Protein AF-A0A2G2DDE5-F1 (afdb_monomer)

Solvent-accessible surface area (backbone atoms only — not comparable to full-atom values): 7985 Å² total; per-residue (Å²): 135,89,81,77,87,79,90,75,67,89,76,74,74,72,69,81,71,83,64,66,44,64,33,20,43,24,78,28,57,44,50,60,77,42,34,63,31,18,9,78,41,84,62,43,69,50,63,30,73,65,77,42,59,60,15,36,37,38,33,34,75,48,14,55,59,45,69,85,24,40,42,31,46,79,56,67,44,45,26,17,30,41,34,37,47,49,24,81,45,32,34,31,44,32,22,82,50,76,44,60,37,39,31,37,42,32,41,35,39,22,73,55,45,72,48,80,46,73,40,76,52,76,75,43,76,62,57,83,60,90,85,58,38,42,34,41,62,87,47,70,52,71,84,79,131

Radius of gyration: 19.53 Å; Cα contacts 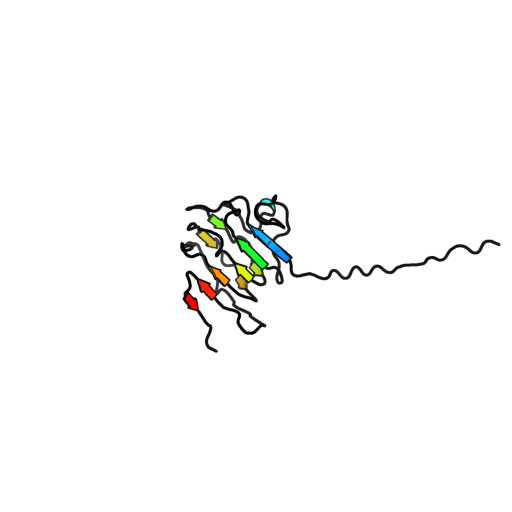(8 Å, |Δi|>4): 355; chains: 1; bounding box: 65×54×42 Å

Secondary structure (DSSP, 8-state):
---------------------EEEE-SSSEETT-GGGEESSTT--S-PPPP-TT-EEE--TTS---TT-EEE--S-EEES-EE-TT--S-EEEEESS---EEESS-EEE-TT-EEEEE----EEE---STT--EEETTEEE----

pLDDT: mean 85.28, std 18.14, range [37.75, 98.81]

Foldseek 3Di:
DDDDDDPDDPPPPPVPPPDAAEWEAADFADELQDQQRIDSDQLDGGRDHRADQRYEYEYAPRNNYAPATEYEDAAAAHYAEYADQRHAHEYEYEDQDEHHAEYQAAYHEHLHDYHYYHDYDPHHHNHPDPPGFYYYNNDTPDDDD

Mean predicted aligned error: 8.66 Å

Sequence (145 aa):
MKNVILLSLLFLCASNYASSATRYWVGGTGNWSDITHWSVASGGGGGASVPATDDDVLFDASSGLTAPSVVTLNIAIIINSIDFSGVATGFVFDSPVVLGIEFRGSIVGNVSGVTFTGTWPIIDMNTTLTGESITSGGTIWVQGF

Structure (mmCIF, N/CA/C/O backbone):
data_AF-A0A2G2DDE5-F1
#
_entry.id   AF-A0A2G2DDE5-F1
#
loop_
_atom_site.group_PDB
_atom_site.id
_atom_site.type_symbol
_atom_site.label_atom_id
_atom_site.label_alt_id
_atom_site.label_comp_id
_atom_site.label_asym_id
_atom_site.label_entity_id
_atom_site.label_seq_id
_atom_site.pdbx_PDB_ins_code
_atom_site.Cartn_x
_atom_site.Cartn_y
_atom_site.Cartn_z
_atom_site.occupancy
_atom_site.B_iso_or_equiv
_atom_site.auth_seq_id
_atom_site.auth_comp_id
_atom_site.auth_asym_id
_atom_site.auth_atom_id
_atom_site.pdbx_PDB_model_num
ATOM 1 N N . MET A 1 1 ? 46.525 -39.598 -26.545 1.00 40.47 1 MET A N 1
ATOM 2 C CA . MET A 1 1 ? 45.831 -38.407 -27.082 1.00 40.47 1 MET A CA 1
ATOM 3 C C . MET A 1 1 ? 44.385 -38.501 -26.589 1.00 40.47 1 MET A C 1
ATOM 5 O O . MET A 1 1 ? 43.619 -39.246 -27.169 1.00 40.47 1 MET A O 1
ATOM 9 N N . LYS A 1 2 ? 44.075 -38.167 -25.325 1.00 46.81 2 LYS A N 1
ATOM 10 C CA . LYS A 1 2 ? 43.681 -36.829 -24.829 1.00 46.81 2 LYS A CA 1
ATOM 11 C C . LYS A 1 2 ? 42.888 -36.034 -25.870 1.00 46.81 2 LYS A C 1
ATOM 13 O O . LYS A 1 2 ? 43.530 -35.371 -26.660 1.00 46.81 2 LYS A O 1
ATOM 18 N N . ASN A 1 3 ? 41.560 -36.126 -25.809 1.00 37.75 3 ASN A N 1
ATOM 19 C CA . ASN A 1 3 ? 40.567 -35.133 -26.250 1.00 37.75 3 ASN A CA 1
ATOM 20 C C . ASN A 1 3 ? 39.386 -35.292 -25.268 1.00 37.75 3 ASN A C 1
ATOM 22 O O . ASN A 1 3 ? 38.511 -36.120 -25.478 1.00 37.75 3 ASN A O 1
ATOM 26 N N . VAL A 1 4 ? 39.573 -34.914 -24.000 1.00 46.22 4 VAL A N 1
ATOM 27 C CA . VAL A 1 4 ? 39.164 -33.613 -23.438 1.00 46.22 4 VAL A CA 1
ATOM 28 C C . VAL A 1 4 ? 37.669 -33.374 -23.653 1.00 46.22 4 VAL A C 1
ATOM 30 O O . VAL A 1 4 ? 37.213 -33.063 -24.746 1.00 46.22 4 VAL A O 1
ATOM 33 N N . ILE A 1 5 ? 36.948 -33.563 -22.550 1.00 51.50 5 ILE A N 1
ATOM 34 C CA . ILE A 1 5 ? 35.565 -33.178 -22.286 1.00 51.50 5 ILE A CA 1
ATOM 35 C C . ILE A 1 5 ? 35.286 -31.795 -22.876 1.00 51.50 5 ILE A C 1
ATOM 37 O O . ILE A 1 5 ? 35.950 -30.827 -22.509 1.00 51.50 5 ILE A O 1
ATOM 41 N N . LEU A 1 6 ? 34.254 -31.694 -23.710 1.00 42.41 6 LEU A N 1
ATOM 42 C CA . LEU A 1 6 ? 33.577 -30.428 -23.945 1.00 42.41 6 LEU A CA 1
ATOM 43 C C . LEU A 1 6 ? 32.089 -30.593 -23.629 1.00 42.41 6 LEU A C 1
ATOM 45 O O . LEU A 1 6 ? 31.224 -30.603 -24.496 1.00 42.41 6 LEU A O 1
ATOM 49 N N . LEU A 1 7 ? 31.812 -30.736 -22.333 1.00 48.59 7 LEU A N 1
ATOM 50 C CA . LEU A 1 7 ? 30.526 -30.400 -21.733 1.00 48.59 7 LEU A CA 1
ATOM 51 C C . LEU A 1 7 ? 30.450 -28.859 -21.675 1.00 48.59 7 LEU A C 1
ATOM 53 O O . LEU A 1 7 ? 30.592 -28.264 -20.611 1.00 48.59 7 LEU A O 1
ATOM 57 N N . SER A 1 8 ? 30.375 -28.191 -22.831 1.00 50.28 8 SER A N 1
ATOM 58 C CA . SER A 1 8 ? 30.357 -26.726 -22.900 1.00 50.28 8 SER A CA 1
ATOM 59 C C . SER A 1 8 ? 28.933 -26.190 -22.871 1.00 50.28 8 SER A C 1
ATOM 61 O O . SER A 1 8 ? 28.197 -26.315 -23.846 1.00 50.28 8 SER A O 1
ATOM 63 N N . LEU A 1 9 ? 28.633 -25.535 -21.750 1.00 48.78 9 LEU A N 1
ATOM 64 C CA . LEU A 1 9 ? 27.584 -24.545 -21.527 1.00 48.78 9 LEU A CA 1
ATOM 65 C C . LEU A 1 9 ? 26.151 -25.011 -21.810 1.00 48.78 9 LEU A C 1
ATOM 67 O O . LEU A 1 9 ? 25.550 -24.707 -22.837 1.00 48.78 9 LEU A O 1
ATOM 71 N N . LEU A 1 10 ? 25.537 -25.573 -20.767 1.00 49.00 10 LEU A N 1
ATOM 72 C CA . LEU A 1 10 ? 24.178 -25.179 -20.417 1.00 49.00 10 LEU A CA 1
ATOM 73 C C . LEU A 1 10 ? 24.216 -23.649 -20.228 1.00 49.00 10 LEU A C 1
ATOM 75 O O . LEU A 1 10 ? 24.620 -23.159 -19.174 1.00 49.00 10 LEU A O 1
ATOM 79 N N . PHE A 1 11 ? 23.932 -22.887 -21.287 1.00 52.31 11 PHE A N 1
ATOM 80 C CA . PHE A 1 11 ? 23.765 -21.442 -21.195 1.00 52.31 11 PHE A CA 1
ATOM 81 C C . PHE A 1 11 ? 22.478 -21.230 -20.405 1.00 52.31 11 PHE A C 1
ATOM 83 O O . PHE A 1 11 ? 21.385 -21.160 -20.966 1.00 52.31 11 PHE A O 1
ATOM 90 N N . LEU A 1 12 ? 22.607 -21.211 -19.077 1.00 50.69 12 LEU A N 1
ATOM 91 C CA . LEU A 1 12 ? 21.591 -20.678 -18.194 1.00 50.69 12 LEU A CA 1
ATOM 92 C C . LEU A 1 12 ? 21.521 -19.183 -18.525 1.00 50.69 12 LEU A C 1
ATOM 94 O O . LEU A 1 12 ? 22.092 -18.337 -17.843 1.00 50.69 12 LEU A O 1
ATOM 98 N N . CYS A 1 13 ? 20.816 -18.839 -19.601 1.00 48.88 13 CYS A N 1
ATOM 99 C CA . CYS A 1 13 ? 20.058 -17.612 -19.571 1.00 48.88 13 CYS A CA 1
ATOM 100 C C . CYS A 1 13 ? 18.998 -17.866 -18.498 1.00 48.88 13 CYS A C 1
ATOM 102 O O . CYS A 1 13 ? 17.894 -18.324 -18.774 1.00 48.88 13 CYS A O 1
ATOM 104 N N . ALA A 1 14 ? 19.366 -17.647 -17.233 1.00 50.53 14 ALA A N 1
ATOM 105 C CA . ALA A 1 14 ? 18.377 -17.258 -16.253 1.00 50.53 14 ALA A CA 1
ATOM 106 C C . ALA A 1 14 ? 17.834 -15.945 -16.806 1.00 50.53 14 ALA A C 1
ATOM 108 O O . ALA A 1 14 ? 18.390 -14.870 -16.588 1.00 50.53 14 ALA A O 1
ATOM 109 N N . SER A 1 15 ? 16.828 -16.053 -17.669 1.00 45.06 15 SER A N 1
ATOM 110 C CA . SER A 1 15 ? 15.972 -14.930 -17.956 1.00 45.06 15 SER A CA 1
ATOM 111 C C . SER A 1 15 ? 15.502 -14.522 -16.569 1.00 45.06 15 SER A C 1
ATOM 113 O O . SER A 1 15 ? 14.932 -15.339 -15.842 1.00 45.06 15 SER A O 1
ATOM 115 N N . ASN A 1 16 ? 15.859 -13.310 -16.148 1.00 46.19 16 ASN A N 1
ATOM 116 C CA . ASN A 1 16 ? 15.208 -12.691 -15.011 1.00 46.19 16 ASN A CA 1
ATOM 117 C C . ASN A 1 16 ? 13.767 -12.485 -15.468 1.00 46.19 16 ASN A C 1
ATOM 119 O O . ASN A 1 16 ? 13.416 -11.433 -15.991 1.00 46.19 16 ASN A O 1
ATOM 123 N N . TYR A 1 17 ? 12.962 -13.541 -15.392 1.00 50.38 17 TYR A N 1
ATOM 124 C CA . TYR A 1 17 ? 11.531 -13.396 -15.430 1.00 50.38 17 TYR A CA 1
ATOM 125 C C . TYR A 1 17 ? 11.236 -12.618 -14.157 1.00 50.38 17 TYR A C 1
ATOM 127 O O . TYR A 1 17 ? 11.339 -13.160 -13.056 1.00 50.38 17 TYR A O 1
ATOM 135 N N . ALA A 1 18 ? 10.978 -11.320 -14.307 1.00 55.44 18 ALA A N 1
ATOM 136 C CA . ALA A 1 18 ? 10.229 -10.592 -13.307 1.00 55.44 18 ALA A CA 1
ATOM 137 C C . ALA A 1 18 ? 8.873 -11.301 -13.243 1.00 55.44 18 ALA A C 1
ATOM 139 O O . ALA A 1 18 ? 7.996 -11.089 -14.075 1.00 55.44 18 ALA A O 1
ATOM 140 N N . SER A 1 19 ? 8.778 -12.290 -12.359 1.00 69.25 19 SER A N 1
ATOM 141 C CA . SER A 1 19 ? 7.499 -12.867 -11.996 1.00 69.25 19 SER A CA 1
ATOM 142 C C . SER A 1 19 ? 6.836 -11.837 -11.111 1.00 69.25 19 SER A C 1
ATOM 144 O O . SER A 1 19 ? 7.449 -11.418 -10.128 1.00 69.25 19 SER A O 1
ATOM 146 N N . SER A 1 20 ? 5.599 -11.477 -11.446 1.00 85.06 20 SER A N 1
ATOM 147 C CA . SER A 1 20 ? 4.699 -10.829 -10.499 1.00 85.06 20 SER A CA 1
ATOM 148 C C . SER A 1 20 ? 4.790 -11.568 -9.168 1.00 85.06 20 SER A C 1
ATOM 150 O O . SER A 1 20 ? 4.714 -12.807 -9.131 1.00 85.06 20 SER A O 1
ATOM 152 N N . ALA A 1 21 ? 5.071 -10.828 -8.103 1.00 93.44 21 ALA A N 1
ATOM 153 C CA . ALA A 1 21 ? 5.184 -11.376 -6.776 1.00 93.44 21 ALA A CA 1
ATOM 154 C C . ALA A 1 21 ? 4.220 -10.677 -5.826 1.00 93.44 21 ALA A C 1
ATOM 156 O O . ALA A 1 21 ? 3.880 -9.509 -5.965 1.00 93.44 21 ALA A O 1
ATOM 157 N N . THR A 1 22 ? 3.814 -11.411 -4.805 1.00 97.81 22 THR A N 1
ATOM 158 C CA . THR A 1 22 ? 2.980 -10.878 -3.740 1.00 97.81 22 THR A CA 1
ATOM 159 C C . THR A 1 22 ? 3.870 -10.369 -2.607 1.00 97.81 22 THR A C 1
ATOM 161 O O . THR A 1 22 ? 4.831 -11.041 -2.206 1.00 97.81 22 THR A O 1
ATOM 164 N N . ARG A 1 23 ? 3.595 -9.169 -2.099 1.00 98.38 23 ARG A N 1
ATOM 165 C CA . ARG A 1 23 ? 4.322 -8.537 -0.994 1.00 98.38 23 ARG A CA 1
ATOM 166 C C . ARG A 1 23 ? 3.365 -8.158 0.119 1.00 98.38 23 ARG A C 1
ATOM 168 O O . ARG A 1 23 ? 2.361 -7.498 -0.113 1.00 98.38 23 ARG A O 1
ATOM 175 N N . TYR A 1 24 ? 3.714 -8.560 1.332 1.00 98.75 24 TYR A N 1
ATOM 176 C CA . TYR A 1 24 ? 2.916 -8.313 2.524 1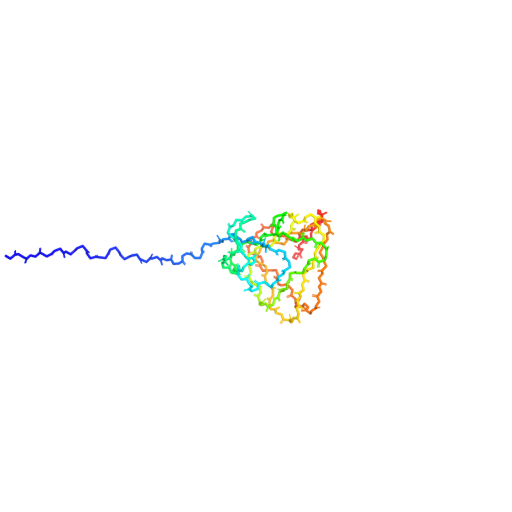.00 98.75 24 TYR A CA 1
ATOM 177 C C . TYR A 1 24 ? 3.574 -7.230 3.364 1.00 98.75 24 TYR A C 1
ATOM 179 O O . TYR A 1 24 ? 4.764 -7.338 3.675 1.00 98.75 24 TYR A O 1
ATOM 187 N N . TRP A 1 25 ? 2.806 -6.217 3.753 1.00 98.81 25 TRP A N 1
ATOM 188 C CA . TRP A 1 25 ? 3.247 -5.275 4.774 1.00 98.81 25 TRP A CA 1
ATOM 189 C C . TRP A 1 25 ? 3.262 -5.952 6.145 1.00 98.81 25 TRP A C 1
ATOM 191 O O . TRP A 1 25 ? 2.299 -6.636 6.499 1.00 98.81 25 TRP A O 1
ATOM 201 N N . VAL A 1 26 ? 4.314 -5.744 6.936 1.00 98.62 26 VAL A N 1
ATOM 202 C CA . VAL A 1 26 ? 4.467 -6.278 8.301 1.00 98.62 26 VAL A CA 1
ATOM 203 C C . VAL A 1 26 ? 5.068 -5.232 9.243 1.00 98.62 26 VAL A C 1
ATOM 205 O O . VAL A 1 26 ? 5.674 -4.259 8.807 1.00 98.62 26 VAL A O 1
ATOM 208 N N . GLY A 1 27 ? 4.926 -5.425 10.556 1.00 97.56 27 GLY A N 1
ATOM 209 C CA . GLY A 1 27 ? 5.629 -4.613 11.561 1.00 97.56 27 GLY A CA 1
ATOM 210 C C . GLY A 1 27 ? 4.985 -3.267 11.924 1.00 97.56 27 GLY A C 1
ATOM 211 O O . GLY A 1 27 ? 5.572 -2.514 12.696 1.00 97.56 27 GLY A O 1
ATOM 212 N N . GLY A 1 28 ? 3.776 -2.969 11.439 1.00 98.19 28 GLY A N 1
ATOM 213 C CA . GLY A 1 28 ? 3.019 -1.779 11.832 1.00 98.19 28 GLY A CA 1
ATOM 214 C C . GLY A 1 28 ? 3.492 -0.492 11.154 1.00 98.19 28 GLY A C 1
ATOM 215 O O . GLY A 1 28 ? 3.650 -0.457 9.939 1.00 98.19 28 GLY A O 1
ATOM 216 N N . THR A 1 29 ? 3.643 0.590 11.922 1.00 98.56 29 THR A N 1
ATOM 217 C CA . THR A 1 29 ? 4.061 1.905 11.401 1.00 98.56 29 THR A CA 1
ATOM 218 C C . THR A 1 29 ? 5.443 1.834 10.759 1.00 98.56 29 THR A C 1
ATOM 220 O O . THR A 1 29 ? 6.363 1.306 11.379 1.00 98.56 29 THR A O 1
ATOM 223 N N . GLY A 1 30 ? 5.613 2.427 9.576 1.00 98.56 30 GLY A N 1
ATOM 224 C CA . GLY A 1 30 ? 6.880 2.349 8.856 1.00 98.56 30 GLY A CA 1
ATOM 225 C C . GLY A 1 30 ? 6.919 3.107 7.536 1.00 98.56 30 GLY A C 1
ATOM 226 O O . GLY A 1 30 ? 5.920 3.653 7.070 1.00 98.56 30 GLY A O 1
ATOM 227 N N . ASN A 1 31 ? 8.104 3.121 6.930 1.00 98.69 31 ASN A N 1
ATOM 228 C CA . ASN A 1 31 ? 8.351 3.727 5.624 1.00 98.69 31 ASN A CA 1
ATOM 229 C C . ASN A 1 31 ? 8.199 2.686 4.515 1.00 98.69 31 ASN A C 1
ATOM 231 O O . ASN A 1 31 ? 8.756 1.596 4.620 1.00 98.69 31 ASN A O 1
ATOM 235 N N . TRP A 1 32 ? 7.527 3.039 3.420 1.00 98.56 32 TRP A N 1
ATOM 236 C CA . TRP A 1 32 ? 7.354 2.168 2.255 1.00 98.56 32 TRP A CA 1
ATOM 237 C C . TRP A 1 32 ? 8.692 1.666 1.694 1.00 98.56 32 TRP A C 1
ATOM 239 O O . TRP A 1 32 ? 8.787 0.542 1.213 1.00 98.56 32 TRP A O 1
ATOM 249 N N . SER A 1 33 ? 9.758 2.466 1.774 1.00 98.25 33 SER A N 1
ATOM 250 C CA . SER A 1 33 ? 11.088 2.062 1.298 1.00 98.25 33 SER A CA 1
ATOM 251 C C . SER A 1 33 ? 11.842 1.092 2.218 1.00 98.25 33 SER A C 1
ATOM 253 O O . SER A 1 33 ? 12.934 0.654 1.859 1.00 98.25 33 SER A O 1
ATOM 255 N N . ASP A 1 34 ? 11.355 0.836 3.432 1.00 98.56 34 ASP A N 1
ATOM 256 C CA . ASP A 1 34 ? 12.062 0.023 4.420 1.00 98.56 34 ASP A CA 1
ATOM 257 C C . ASP A 1 34 ? 11.752 -1.464 4.215 1.00 98.56 34 ASP A C 1
ATOM 259 O O . ASP A 1 34 ? 10.640 -1.938 4.444 1.00 98.56 34 ASP A O 1
ATOM 263 N N . ILE A 1 35 ? 12.769 -2.221 3.797 1.00 98.38 35 ILE A N 1
ATOM 264 C CA . ILE A 1 35 ? 12.651 -3.659 3.525 1.00 98.38 35 ILE A CA 1
ATOM 265 C C . ILE A 1 35 ? 12.227 -4.471 4.751 1.00 98.38 35 ILE A C 1
ATOM 267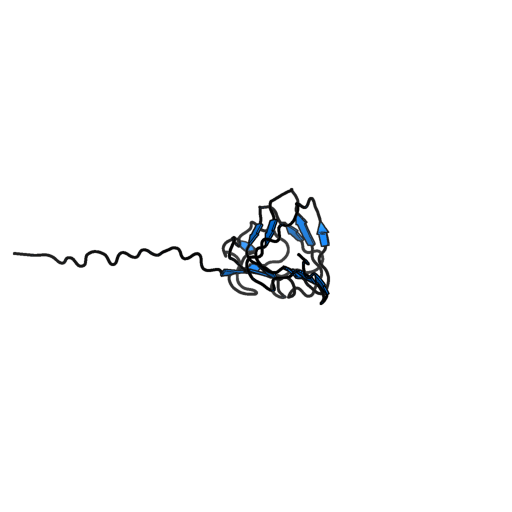 O O . ILE A 1 35 ? 11.681 -5.560 4.597 1.00 98.38 35 ILE A O 1
ATOM 271 N N . THR A 1 36 ? 12.434 -3.966 5.970 1.00 98.62 36 THR A N 1
ATOM 272 C CA . THR A 1 36 ? 12.000 -4.652 7.194 1.00 98.62 36 THR A CA 1
ATOM 273 C C . THR A 1 36 ? 10.477 -4.683 7.350 1.00 98.62 36 THR A C 1
ATOM 275 O O . THR A 1 36 ? 9.969 -5.516 8.099 1.00 98.62 36 THR A O 1
ATOM 278 N N . HIS A 1 37 ? 9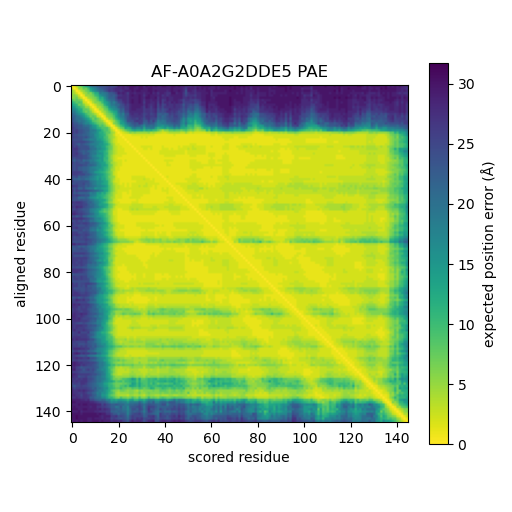.748 -3.862 6.587 1.00 98.75 37 HIS A N 1
ATOM 279 C CA . HIS A 1 37 ? 8.286 -3.857 6.528 1.00 98.75 37 HIS A CA 1
ATOM 280 C C . HIS A 1 37 ? 7.705 -4.695 5.382 1.00 98.75 37 HIS A C 1
ATOM 282 O O . HIS A 1 37 ? 6.486 -4.801 5.274 1.00 98.75 37 HIS A O 1
ATOM 288 N N . TRP A 1 38 ? 8.539 -5.338 4.559 1.00 98.69 38 TRP A N 1
ATOM 289 C CA . TRP A 1 38 ? 8.087 -6.189 3.458 1.00 98.69 38 TRP A CA 1
ATOM 290 C C . TRP A 1 38 ? 8.380 -7.660 3.720 1.00 98.69 38 TRP A C 1
ATOM 292 O O . TRP A 1 38 ? 9.517 -8.039 4.009 1.00 98.69 38 TRP A O 1
ATOM 302 N N . SER A 1 39 ? 7.366 -8.505 3.547 1.00 98.62 39 SER A N 1
ATOM 303 C CA . SER A 1 39 ? 7.479 -9.959 3.640 1.00 98.62 39 SER A CA 1
ATOM 304 C C . SER A 1 39 ? 6.979 -10.665 2.378 1.00 98.62 39 SER A C 1
ATOM 306 O O . SER A 1 39 ? 6.156 -10.142 1.626 1.00 98.62 39 SER A O 1
ATOM 308 N N . VAL A 1 40 ? 7.474 -11.885 2.156 1.00 98.00 40 VAL A N 1
ATOM 309 C CA . VAL A 1 40 ? 7.000 -12.798 1.097 1.00 98.00 40 VAL A CA 1
ATOM 310 C C . VAL A 1 40 ? 5.793 -13.637 1.537 1.00 98.00 40 VAL A C 1
ATOM 312 O O . VAL A 1 40 ? 5.263 -14.407 0.743 1.00 98.00 40 VAL A O 1
ATOM 315 N N . ALA A 1 41 ? 5.371 -13.519 2.799 1.00 98.06 41 ALA A N 1
ATOM 316 C CA . ALA A 1 41 ? 4.213 -14.213 3.351 1.00 98.06 41 ALA A CA 1
ATOM 317 C C . ALA A 1 41 ? 3.511 -13.354 4.415 1.00 98.06 41 ALA A C 1
ATOM 319 O O . ALA A 1 41 ? 4.161 -12.587 5.126 1.00 98.06 41 ALA A O 1
ATOM 320 N N . SER A 1 42 ? 2.196 -13.530 4.560 1.00 98.31 42 SER A N 1
ATOM 321 C CA . SER A 1 42 ? 1.405 -12.895 5.624 1.00 98.31 42 SER A CA 1
ATOM 322 C C . SER A 1 42 ? 1.987 -13.209 7.007 1.00 98.31 42 SER A C 1
ATOM 324 O O . SER A 1 42 ? 2.239 -14.372 7.330 1.00 98.31 42 SER A O 1
ATOM 326 N N . GLY A 1 43 ? 2.244 -12.169 7.809 1.00 97.06 43 GLY A N 1
ATOM 327 C CA . GLY A 1 43 ? 2.832 -12.293 9.150 1.00 97.06 43 GLY A CA 1
ATOM 328 C C . GLY A 1 43 ? 4.263 -12.846 9.188 1.00 97.06 43 GLY A C 1
ATOM 329 O O . GLY A 1 43 ? 4.757 -13.189 10.262 1.00 97.06 43 GLY A O 1
ATOM 330 N N . GLY A 1 44 ? 4.922 -12.967 8.032 1.00 97.69 44 GLY A N 1
ATOM 331 C CA . GLY A 1 44 ? 6.298 -13.432 7.931 1.00 97.69 44 GLY A CA 1
ATOM 332 C C . GLY A 1 44 ? 7.318 -12.403 8.424 1.00 97.69 44 GLY A C 1
ATOM 333 O O . GLY A 1 44 ? 7.000 -11.260 8.750 1.00 97.69 44 GLY A O 1
ATOM 334 N N . GLY A 1 45 ? 8.589 -12.810 8.451 1.00 97.88 45 GLY A N 1
ATOM 335 C CA . GLY A 1 45 ? 9.690 -11.891 8.738 1.00 97.88 45 GLY A CA 1
ATOM 336 C C . GLY A 1 45 ? 9.850 -10.834 7.643 1.00 97.88 45 GLY A C 1
ATOM 337 O O . GLY A 1 45 ? 9.618 -11.116 6.463 1.00 97.88 45 GLY A O 1
ATOM 338 N N . GLY A 1 46 ? 10.262 -9.634 8.049 1.00 98.12 46 GLY A N 1
ATOM 339 C CA . GLY A 1 46 ? 10.681 -8.572 7.139 1.00 98.12 46 GLY A CA 1
ATOM 340 C C . GLY A 1 46 ? 11.982 -8.904 6.405 1.00 98.12 46 GLY A C 1
ATOM 341 O O . GLY A 1 46 ? 12.765 -9.746 6.849 1.00 98.12 46 GLY A O 1
ATOM 342 N N . GLY A 1 47 ? 12.235 -8.208 5.300 1.00 97.69 47 GLY A N 1
ATOM 343 C CA . GLY A 1 47 ? 13.445 -8.338 4.486 1.00 97.69 47 GLY A CA 1
ATOM 344 C C . GLY A 1 47 ? 13.185 -8.710 3.027 1.00 97.69 47 GLY A C 1
ATOM 345 O O . GLY A 1 47 ? 14.140 -8.929 2.282 1.00 97.69 47 GLY A O 1
ATOM 346 N N . ALA A 1 48 ? 11.922 -8.792 2.602 1.00 97.81 48 ALA A N 1
ATOM 347 C CA . ALA A 1 48 ? 11.594 -8.899 1.187 1.00 97.81 48 ALA A CA 1
ATOM 348 C C . ALA A 1 48 ? 11.923 -7.590 0.449 1.00 97.81 48 ALA A C 1
ATOM 350 O O . ALA A 1 48 ? 12.082 -6.526 1.050 1.00 97.81 48 ALA A O 1
ATOM 351 N N . SER A 1 49 ? 12.026 -7.668 -0.879 1.00 97.12 49 SER A N 1
ATOM 352 C CA . SER A 1 49 ? 12.189 -6.471 -1.702 1.00 97.12 49 SER A CA 1
ATOM 353 C C . SER A 1 49 ? 10.968 -5.562 -1.579 1.00 97.12 49 SER A C 1
ATOM 355 O O . SER A 1 49 ? 9.841 -6.053 -1.481 1.00 97.12 49 SER A O 1
ATOM 357 N N . VAL A 1 50 ? 11.198 -4.252 -1.685 1.00 98.25 50 VAL A N 1
ATOM 358 C CA . VAL A 1 50 ? 10.121 -3.286 -1.929 1.00 98.25 50 VAL A CA 1
ATOM 359 C C . VAL A 1 50 ? 9.349 -3.718 -3.193 1.00 98.25 50 VAL A C 1
ATOM 361 O O . VAL A 1 50 ? 10.001 -4.137 -4.158 1.00 98.25 50 VAL A O 1
ATOM 364 N N . PRO A 1 51 ? 8.004 -3.665 -3.189 1.00 97.69 51 PRO A N 1
ATOM 365 C CA . PRO A 1 51 ? 7.180 -4.021 -4.341 1.00 97.69 51 PRO A CA 1
ATOM 366 C C . PRO A 1 51 ? 7.528 -3.199 -5.586 1.00 97.69 51 PRO A C 1
ATOM 368 O O . PRO A 1 51 ? 7.770 -1.993 -5.489 1.00 97.69 51 PRO A O 1
ATOM 371 N N . ALA A 1 52 ? 7.531 -3.854 -6.743 1.00 94.94 52 ALA A N 1
ATOM 372 C CA . ALA A 1 52 ? 7.759 -3.246 -8.051 1.00 94.94 52 ALA A CA 1
ATOM 373 C C . ALA A 1 52 ? 6.506 -3.309 -8.948 1.00 94.94 52 ALA A C 1
ATOM 375 O O . ALA A 1 52 ? 5.451 -3.784 -8.543 1.00 94.94 52 ALA A O 1
ATOM 376 N N . THR A 1 53 ? 6.637 -2.839 -10.191 1.00 93.31 53 THR A N 1
ATOM 377 C CA . THR A 1 53 ? 5.544 -2.556 -11.141 1.00 93.31 53 THR A CA 1
ATOM 378 C C . THR A 1 53 ? 4.551 -3.689 -11.398 1.00 93.31 53 THR A C 1
ATOM 380 O O . THR A 1 53 ? 3.392 -3.402 -11.684 1.00 93.31 53 THR A O 1
ATOM 383 N N . ASP A 1 54 ? 4.976 -4.947 -11.298 1.00 92.81 54 ASP A N 1
ATOM 384 C CA . ASP A 1 54 ? 4.111 -6.109 -11.535 1.00 92.81 54 ASP A CA 1
ATOM 385 C C . ASP A 1 54 ? 3.716 -6.829 -10.231 1.00 92.81 54 ASP A C 1
ATOM 387 O O . ASP A 1 54 ? 3.046 -7.858 -10.280 1.00 92.81 54 ASP A O 1
ATOM 391 N N . ASP A 1 55 ? 4.127 -6.315 -9.069 1.00 96.44 55 ASP A N 1
ATOM 392 C CA . ASP A 1 55 ? 3.865 -6.938 -7.773 1.00 96.44 55 ASP A CA 1
ATOM 393 C C . ASP A 1 55 ? 2.502 -6.529 -7.207 1.00 96.44 55 ASP A C 1
ATOM 395 O O . ASP A 1 55 ? 2.068 -5.381 -7.336 1.00 96.44 55 ASP A O 1
ATOM 399 N N . ASP A 1 56 ? 1.861 -7.470 -6.519 1.00 97.31 56 ASP A N 1
ATOM 400 C CA . ASP A 1 56 ? 0.663 -7.226 -5.721 1.00 97.31 56 ASP A CA 1
ATOM 401 C C . ASP A 1 56 ? 1.050 -6.934 -4.274 1.00 97.31 56 ASP A C 1
ATOM 403 O O . ASP A 1 56 ? 1.870 -7.641 -3.678 1.00 97.31 56 ASP A O 1
ATOM 407 N N . VAL A 1 57 ? 0.431 -5.916 -3.684 1.00 98.56 57 VAL A N 1
ATOM 408 C CA . VAL A 1 57 ? 0.671 -5.518 -2.297 1.00 98.56 57 VAL A CA 1
ATOM 409 C C . VAL A 1 57 ? -0.533 -5.841 -1.434 1.00 98.56 57 VAL A C 1
ATOM 411 O O . VAL A 1 57 ? -1.645 -5.415 -1.734 1.00 98.56 57 VAL A O 1
ATOM 414 N N . LEU A 1 58 ? -0.299 -6.542 -0.325 1.00 98.50 58 LEU A N 1
ATOM 415 C CA . LEU A 1 58 ? -1.328 -6.860 0.654 1.00 98.50 58 LEU A CA 1
ATOM 416 C C . LEU A 1 58 ? -0.996 -6.279 2.024 1.00 98.50 58 LEU A C 1
ATOM 418 O O . LEU A 1 58 ? 0.103 -6.450 2.560 1.00 98.50 58 LEU A O 1
ATOM 422 N N . PHE A 1 59 ? -2.007 -5.658 2.614 1.00 98.44 59 PHE A N 1
ATOM 423 C CA . PHE A 1 59 ? -2.086 -5.357 4.029 1.00 98.44 59 PHE A CA 1
ATOM 424 C C . PHE A 1 59 ? -3.219 -6.192 4.624 1.00 98.44 59 PHE A C 1
ATOM 426 O O . PHE A 1 59 ? -4.359 -6.154 4.156 1.00 98.44 59 PHE A O 1
ATOM 433 N N . ASP A 1 60 ? -2.916 -6.945 5.673 1.00 97.50 60 ASP A N 1
ATOM 434 C CA . ASP A 1 60 ? -3.858 -7.856 6.308 1.00 97.50 60 ASP A CA 1
ATOM 435 C C . ASP A 1 60 ? -3.799 -7.776 7.841 1.00 97.50 60 ASP A C 1
ATOM 437 O O . ASP A 1 60 ? -3.145 -6.908 8.426 1.00 97.50 60 ASP A O 1
ATOM 441 N N . ALA A 1 61 ? -4.512 -8.675 8.521 1.00 97.00 61 ALA A N 1
ATOM 442 C CA . ALA A 1 61 ? -4.555 -8.727 9.981 1.00 97.00 61 ALA A CA 1
ATOM 443 C C . ALA A 1 61 ? -3.167 -8.911 10.631 1.00 97.00 61 ALA A C 1
ATOM 445 O O . ALA A 1 61 ? -2.977 -8.532 11.787 1.00 97.00 61 ALA A O 1
ATOM 446 N N . SER A 1 62 ? -2.196 -9.458 9.898 1.00 98.12 62 SER A N 1
ATOM 447 C CA . SER A 1 62 ? -0.825 -9.687 10.358 1.00 98.12 62 SER A CA 1
ATOM 448 C C . SER A 1 62 ? 0.117 -8.523 10.032 1.00 98.12 62 SER A C 1
ATOM 450 O O . SER A 1 62 ? 1.290 -8.560 10.405 1.00 98.12 62 SER A O 1
ATOM 452 N N . SER A 1 63 ? -0.378 -7.455 9.398 1.00 98.19 63 SER A N 1
ATOM 453 C CA . SER A 1 63 ? 0.411 -6.261 9.084 1.00 98.19 63 SER A CA 1
ATOM 454 C C . SER A 1 63 ? 0.798 -5.426 10.306 1.00 98.19 63 SER A C 1
ATOM 456 O O . SER A 1 63 ? 1.656 -4.549 10.205 1.00 98.19 63 SER A O 1
ATOM 458 N N . GLY A 1 64 ? 0.195 -5.690 11.471 1.00 97.38 64 GLY A N 1
ATOM 459 C CA . GLY A 1 64 ? 0.483 -4.972 12.718 1.00 97.38 64 GLY A CA 1
ATOM 460 C C . GLY A 1 64 ? -0.029 -3.529 12.731 1.00 97.38 64 GLY A C 1
ATOM 461 O O . GLY A 1 64 ? 0.452 -2.714 13.515 1.00 97.38 64 GLY A O 1
ATOM 462 N N . LEU A 1 65 ? -0.973 -3.199 11.848 1.00 97.12 65 LEU A N 1
ATOM 463 C CA . LEU A 1 65 ? -1.572 -1.873 11.751 1.00 97.12 65 LEU A CA 1
ATOM 464 C C . LEU A 1 65 ? -2.779 -1.771 12.681 1.00 97.12 65 LEU A C 1
ATOM 466 O O . LEU A 1 65 ? -3.727 -2.542 12.562 1.00 97.12 65 LEU A O 1
ATOM 470 N N . THR A 1 66 ? -2.746 -0.792 13.580 1.00 93.00 66 THR A N 1
ATOM 471 C CA . THR A 1 66 ? -3.847 -0.432 14.482 1.00 93.00 66 THR A CA 1
ATOM 472 C C . THR A 1 66 ? -3.887 1.077 14.633 1.00 93.00 66 THR A C 1
ATOM 474 O O . THR A 1 66 ? -2.832 1.679 14.803 1.00 93.00 66 THR A O 1
ATOM 477 N N . ALA A 1 67 ? -5.060 1.711 14.620 1.00 88.50 67 ALA A N 1
ATOM 478 C CA . ALA A 1 67 ? -5.144 3.167 14.745 1.00 88.50 67 ALA A CA 1
ATOM 479 C C . ALA A 1 67 ? -4.356 3.682 15.979 1.00 88.50 67 ALA A C 1
ATOM 481 O O . ALA A 1 67 ? -4.602 3.187 17.082 1.00 88.50 67 ALA A O 1
ATOM 482 N N . PRO A 1 68 ? -3.441 4.665 15.839 1.00 90.12 68 PRO A N 1
ATOM 483 C CA . PRO A 1 68 ? -3.157 5.481 14.652 1.00 90.12 68 PRO A CA 1
ATOM 484 C C . PRO A 1 68 ? -1.856 5.092 13.903 1.00 90.12 68 PRO A C 1
ATOM 486 O O . PRO A 1 68 ? -0.989 5.940 13.707 1.00 90.12 68 PRO A O 1
ATOM 489 N N . SER A 1 69 ? -1.677 3.832 13.488 1.00 97.50 69 SER A N 1
ATOM 490 C CA . SER A 1 69 ? -0.516 3.425 12.678 1.00 97.50 69 SER A CA 1
ATOM 491 C C . SER A 1 69 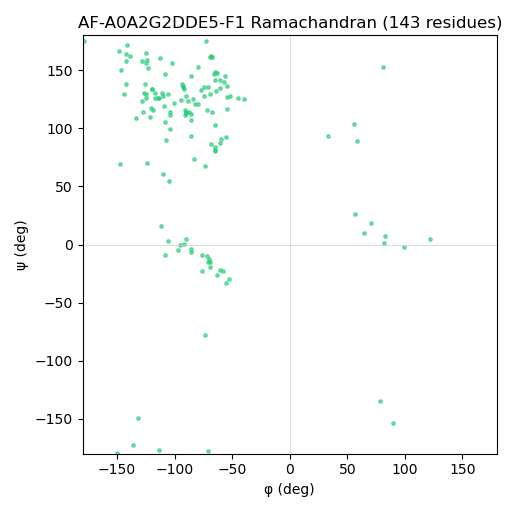? -0.396 4.234 11.385 1.00 97.50 69 SER A C 1
ATOM 493 O O . SER A 1 69 ? -1.408 4.556 10.761 1.00 97.50 69 SER A O 1
ATOM 495 N N . VAL A 1 70 ? 0.843 4.509 10.970 1.00 98.25 70 VAL A N 1
ATOM 496 C CA . VAL A 1 70 ? 1.155 5.312 9.779 1.00 98.25 70 VAL A CA 1
ATOM 497 C C . VAL A 1 70 ? 2.056 4.528 8.832 1.00 98.25 70 VAL A C 1
ATOM 499 O O . VAL A 1 70 ? 3.125 4.066 9.223 1.00 98.25 70 VAL A O 1
ATOM 502 N N . VAL A 1 71 ? 1.633 4.405 7.579 1.00 98.50 71 VAL A N 1
ATOM 503 C CA . VAL A 1 71 ? 2.452 3.905 6.476 1.00 98.50 71 VAL A CA 1
ATOM 504 C C . VAL A 1 71 ? 2.875 5.106 5.637 1.00 98.50 71 VAL A C 1
ATOM 506 O O . VAL A 1 71 ? 2.044 5.749 4.992 1.00 98.50 71 VAL A O 1
ATOM 509 N N . THR A 1 72 ? 4.164 5.428 5.671 1.00 98.44 72 THR A N 1
ATOM 510 C CA . THR A 1 72 ? 4.729 6.600 4.996 1.00 98.44 72 THR A CA 1
ATOM 511 C C . THR A 1 72 ? 5.173 6.231 3.585 1.00 98.44 72 THR A C 1
ATOM 513 O O . THR A 1 72 ? 6.115 5.460 3.401 1.00 98.44 72 THR A O 1
ATOM 516 N N . LEU A 1 73 ? 4.544 6.814 2.571 1.00 97.25 73 LEU A N 1
ATOM 517 C CA . LEU A 1 73 ? 4.855 6.615 1.156 1.00 97.25 73 LEU A CA 1
ATOM 518 C C . LEU A 1 73 ? 6.020 7.529 0.752 1.00 97.25 73 LEU A C 1
ATOM 520 O O . LEU A 1 73 ? 5.843 8.571 0.132 1.00 97.25 73 LEU A O 1
ATOM 524 N N . ASN A 1 74 ? 7.233 7.178 1.182 1.00 97.12 74 ASN A N 1
ATOM 525 C CA . ASN A 1 74 ? 8.413 8.045 1.088 1.00 97.12 74 ASN A CA 1
ATOM 526 C C . ASN A 1 74 ? 9.236 7.886 -0.208 1.00 97.12 74 ASN A C 1
ATOM 528 O O . ASN A 1 74 ? 10.304 8.488 -0.329 1.00 97.12 74 ASN A O 1
ATOM 532 N N . ILE A 1 75 ? 8.763 7.076 -1.156 1.00 97.00 75 ILE A N 1
ATOM 533 C CA . ILE A 1 75 ? 9.330 6.885 -2.500 1.00 97.00 75 ILE A CA 1
ATOM 534 C C . ILE A 1 75 ? 8.197 6.729 -3.522 1.00 97.00 75 ILE A C 1
ATOM 536 O O . ILE A 1 75 ? 7.057 6.485 -3.134 1.00 97.00 75 ILE A O 1
ATOM 540 N N . ALA A 1 76 ? 8.500 6.872 -4.8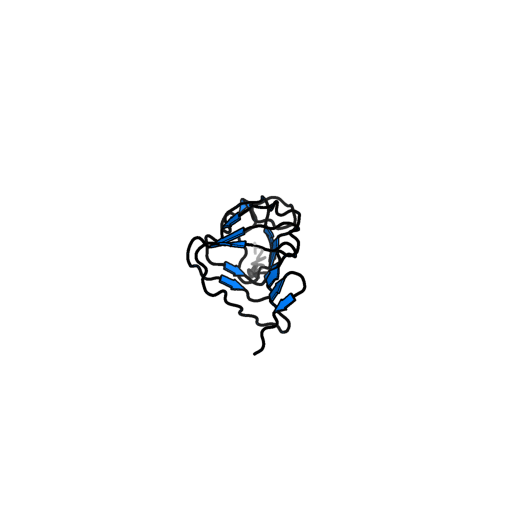16 1.00 96.69 76 ALA A N 1
ATOM 541 C CA . ALA A 1 76 ? 7.519 6.619 -5.872 1.00 96.69 76 ALA A CA 1
ATOM 542 C C . ALA A 1 76 ? 7.020 5.166 -5.825 1.00 96.69 76 ALA A C 1
ATOM 544 O O . ALA A 1 76 ? 7.804 4.248 -5.572 1.00 96.69 76 ALA A O 1
ATOM 545 N N . ILE A 1 77 ? 5.728 4.976 -6.086 1.00 97.00 77 ILE A N 1
ATOM 546 C CA . ILE A 1 77 ? 5.053 3.680 -6.032 1.00 97.00 77 ILE A CA 1
ATOM 547 C C . ILE A 1 77 ? 4.487 3.397 -7.409 1.00 97.00 77 ILE A C 1
ATOM 549 O O . ILE A 1 77 ? 3.643 4.130 -7.907 1.00 97.00 77 ILE A O 1
ATOM 553 N N . ILE A 1 78 ? 4.968 2.327 -8.020 1.00 96.31 78 ILE A N 1
ATOM 554 C CA . ILE A 1 78 ? 4.428 1.799 -9.264 1.00 96.31 78 ILE A CA 1
ATOM 555 C C . ILE A 1 78 ? 4.309 0.307 -9.018 1.00 96.31 78 ILE A C 1
ATOM 557 O O . ILE A 1 78 ? 5.336 -0.359 -8.888 1.00 96.31 78 ILE A O 1
ATOM 561 N N . ILE A 1 79 ? 3.083 -0.189 -8.891 1.00 96.50 79 ILE A N 1
ATOM 562 C CA . ILE A 1 79 ? 2.789 -1.592 -8.572 1.00 96.50 79 ILE A CA 1
ATOM 563 C C . ILE A 1 79 ? 1.572 -2.074 -9.362 1.00 96.50 79 ILE A C 1
ATOM 565 O O . ILE A 1 79 ? 0.883 -1.273 -10.004 1.00 96.50 79 ILE A O 1
ATOM 569 N N . ASN A 1 80 ? 1.288 -3.375 -9.304 1.00 95.69 80 ASN A N 1
ATOM 570 C CA . ASN A 1 80 ? 0.094 -3.911 -9.934 1.00 95.69 80 ASN A CA 1
ATOM 571 C C . ASN A 1 80 ? -1.146 -3.523 -9.122 1.00 95.69 80 ASN A C 1
ATOM 573 O O . ASN A 1 80 ? -1.836 -2.569 -9.474 1.00 95.69 80 ASN A O 1
ATOM 577 N N . SER A 1 81 ? -1.404 -4.210 -8.012 1.00 95.19 81 SER A N 1
ATOM 578 C CA . SER A 1 81 ? -2.574 -3.964 -7.167 1.00 95.19 81 SER A CA 1
ATOM 579 C C . SER A 1 81 ? -2.188 -3.669 -5.720 1.00 95.19 81 SER A C 1
ATOM 581 O O . SER A 1 81 ? -1.102 -4.026 -5.255 1.00 95.19 81 SER A O 1
ATOM 583 N N . ILE A 1 82 ? -3.094 -3.012 -4.999 1.00 96.69 82 ILE A N 1
ATOM 584 C CA . ILE A 1 82 ? -3.001 -2.850 -3.550 1.00 96.69 82 ILE A CA 1
ATOM 585 C C . ILE A 1 82 ? -4.307 -3.286 -2.899 1.00 96.69 82 ILE A C 1
ATOM 587 O O . ILE A 1 82 ? -5.379 -2.761 -3.198 1.00 96.69 82 ILE A O 1
ATOM 591 N N . ASP A 1 83 ? -4.204 -4.230 -1.976 1.00 96.50 83 ASP A N 1
ATOM 592 C CA . ASP A 1 83 ? -5.311 -4.715 -1.169 1.00 96.50 83 ASP A CA 1
ATOM 593 C C . ASP A 1 83 ? -4.994 -4.495 0.307 1.00 96.50 83 ASP A C 1
ATOM 595 O O . ASP A 1 83 ? -4.131 -5.146 0.888 1.00 96.50 83 ASP A O 1
ATOM 599 N N . PHE A 1 84 ? -5.698 -3.558 0.927 1.00 95.75 84 PHE A N 1
ATOM 600 C CA . PHE A 1 84 ? -5.671 -3.342 2.369 1.00 95.75 84 PHE A CA 1
ATOM 601 C C . PHE A 1 84 ? -6.998 -3.707 3.034 1.00 95.75 84 PHE A C 1
ATOM 603 O O . PHE A 1 84 ? -7.238 -3.336 4.182 1.00 95.75 84 PHE A O 1
ATOM 610 N N . SER A 1 85 ? -7.860 -4.458 2.345 1.00 94.31 85 SER A N 1
ATOM 611 C CA . SER A 1 85 ? -9.154 -4.903 2.861 1.00 94.31 85 SER A CA 1
ATOM 612 C C . SER A 1 85 ? -9.043 -5.830 4.071 1.00 94.31 85 SER A C 1
ATOM 614 O O . SER A 1 85 ? -9.942 -5.847 4.915 1.00 94.31 85 SER A O 1
ATOM 616 N N . GLY A 1 86 ? -7.919 -6.542 4.200 1.00 94.06 86 GLY A N 1
ATOM 617 C CA . GLY A 1 86 ? -7.630 -7.427 5.325 1.00 94.06 86 GLY A CA 1
ATOM 618 C C . GLY A 1 86 ? -7.316 -6.706 6.642 1.00 94.06 86 GLY A C 1
ATOM 619 O O . GLY A 1 86 ? -7.258 -7.359 7.685 1.00 94.06 86 GLY A O 1
ATOM 620 N N . VAL A 1 87 ? -7.122 -5.381 6.634 1.00 94.44 87 VAL A N 1
ATOM 621 C CA . VAL A 1 87 ? -6.848 -4.599 7.849 1.00 94.44 87 VAL A CA 1
ATOM 622 C C . VAL A 1 87 ? -8.159 -4.199 8.529 1.00 94.44 87 VAL A C 1
ATOM 624 O O . VAL A 1 87 ? -8.870 -3.297 8.088 1.00 94.44 87 VAL A O 1
ATOM 627 N N . ALA A 1 88 ? -8.467 -4.838 9.659 1.00 91.25 88 ALA A N 1
ATOM 628 C CA . ALA A 1 88 ? -9.731 -4.634 10.374 1.00 91.25 88 ALA A CA 1
ATOM 629 C C . ALA A 1 88 ? -9.863 -3.263 11.066 1.00 91.25 88 ALA A C 1
ATOM 631 O O . ALA A 1 88 ? -10.960 -2.876 11.464 1.00 91.25 88 ALA A O 1
ATOM 632 N N . THR A 1 89 ? -8.778 -2.511 11.233 1.00 90.25 89 THR A N 1
ATOM 633 C CA . THR A 1 89 ? -8.774 -1.203 11.905 1.00 90.25 89 THR A CA 1
ATOM 634 C C . THR A 1 89 ? -8.458 -0.074 10.937 1.00 90.25 89 THR A C 1
ATOM 636 O O . THR A 1 89 ? -7.839 -0.295 9.899 1.00 90.25 89 THR A O 1
ATOM 639 N N . GLY A 1 90 ? -8.814 1.155 11.310 1.00 89.94 90 GLY A N 1
ATOM 640 C CA . GLY A 1 90 ? -8.299 2.329 10.612 1.00 89.94 90 GLY A CA 1
ATOM 641 C C . GLY A 1 90 ? -6.786 2.480 10.782 1.00 89.94 90 GLY A C 1
ATOM 642 O O . GLY A 1 90 ? -6.226 2.107 11.814 1.00 89.94 90 GLY A O 1
ATOM 643 N N . PHE A 1 91 ? -6.135 3.036 9.767 1.00 95.06 91 PHE A N 1
ATOM 644 C CA . PHE A 1 91 ? -4.729 3.443 9.779 1.00 95.06 91 PHE A CA 1
ATOM 645 C C . PHE A 1 91 ? -4.543 4.644 8.840 1.00 95.06 91 PHE A C 1
ATOM 647 O O . PHE A 1 91 ? -5.518 5.147 8.271 1.00 95.06 91 PHE A O 1
ATOM 654 N N . VAL A 1 92 ? -3.314 5.140 8.721 1.00 95.88 92 VAL A N 1
ATOM 655 C CA . VAL A 1 92 ? -2.978 6.316 7.917 1.00 95.88 92 VAL A CA 1
ATOM 656 C C . VAL A 1 92 ? -2.029 5.931 6.789 1.00 95.88 92 VAL A C 1
ATOM 658 O O . VAL A 1 92 ? -0.996 5.314 7.047 1.00 95.88 92 VAL A O 1
ATOM 661 N N . PHE A 1 93 ? -2.343 6.347 5.564 1.00 96.06 93 PHE A N 1
ATOM 662 C CA . PHE A 1 93 ? -1.335 6.516 4.520 1.00 96.06 93 PHE A CA 1
ATOM 663 C C . PHE A 1 93 ? -0.884 7.975 4.516 1.00 96.06 93 PHE A C 1
ATOM 665 O O . PHE A 1 93 ? -1.710 8.879 4.380 1.00 96.06 93 PHE A O 1
ATOM 672 N N . ASP A 1 94 ? 0.419 8.204 4.654 1.00 96.19 94 ASP A N 1
ATOM 673 C CA . ASP A 1 94 ? 1.007 9.541 4.614 1.00 96.19 94 ASP A CA 1
ATOM 674 C C . ASP A 1 94 ? 1.915 9.693 3.393 1.00 96.19 94 ASP A C 1
ATOM 676 O O . ASP A 1 94 ? 2.832 8.898 3.197 1.00 96.19 94 ASP A O 1
ATOM 680 N N . SER A 1 95 ? 1.670 10.718 2.579 1.00 95.31 95 SER A N 1
ATOM 681 C CA . SER A 1 95 ? 2.530 11.093 1.452 1.00 95.31 95 SER A CA 1
ATOM 682 C C . SER A 1 95 ? 3.275 12.382 1.815 1.00 95.31 95 SER A C 1
ATOM 684 O O . SER A 1 95 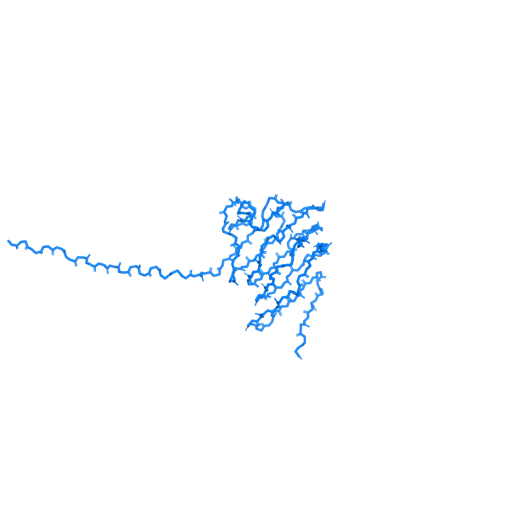? 2.754 13.474 1.581 1.00 95.31 95 SER A O 1
ATOM 686 N N . PRO A 1 96 ? 4.474 12.324 2.423 1.00 93.69 96 PRO A N 1
ATOM 687 C CA . PRO A 1 96 ? 5.136 13.518 2.960 1.00 93.69 96 PRO A CA 1
ATOM 688 C C . PRO A 1 96 ? 5.618 14.486 1.869 1.00 93.69 96 PRO A C 1
ATOM 690 O O . PRO A 1 96 ? 5.863 15.663 2.134 1.00 93.69 96 PRO A O 1
ATOM 693 N N . VAL A 1 97 ? 5.754 13.998 0.636 1.00 90.88 97 VAL A N 1
ATOM 694 C CA . VAL A 1 97 ? 6.191 14.742 -0.547 1.00 90.88 97 VAL A CA 1
ATOM 695 C C . VAL A 1 97 ? 5.402 14.269 -1.768 1.00 90.88 97 VAL A C 1
ATOM 697 O O . VAL A 1 97 ? 4.891 13.154 -1.782 1.00 90.88 97 VAL A O 1
ATOM 700 N N . VAL A 1 98 ? 5.323 15.097 -2.811 1.00 90.69 98 VAL A N 1
ATOM 701 C CA . VAL A 1 98 ? 4.689 14.700 -4.078 1.00 90.69 98 VAL A CA 1
ATOM 702 C C . VAL A 1 98 ? 5.586 13.692 -4.795 1.00 90.69 98 VAL A C 1
ATOM 704 O O . VAL A 1 98 ? 6.698 14.026 -5.203 1.00 90.69 98 VAL A O 1
ATOM 707 N N . LEU A 1 99 ? 5.097 12.466 -4.955 1.00 91.25 99 LEU A N 1
ATOM 708 C CA . LEU A 1 99 ? 5.777 11.350 -5.620 1.00 91.25 99 LEU A CA 1
ATOM 709 C C . LEU A 1 99 ? 4.850 10.750 -6.676 1.00 91.25 99 LEU A C 1
ATOM 711 O O . LEU A 1 99 ? 3.648 10.931 -6.584 1.00 91.25 99 LEU A O 1
ATOM 715 N N . GLY A 1 100 ? 5.375 10.053 -7.683 1.00 93.50 100 GLY A N 1
ATOM 716 C CA . GLY A 1 100 ? 4.516 9.319 -8.621 1.00 93.50 100 GLY A CA 1
ATOM 717 C C . GLY A 1 100 ? 3.867 8.122 -7.926 1.00 93.50 100 GLY A C 1
ATOM 718 O O . GLY A 1 100 ? 4.581 7.349 -7.284 1.00 93.50 100 GLY A O 1
ATOM 719 N N . ILE A 1 101 ? 2.544 7.984 -8.042 1.00 94.31 101 ILE A N 1
ATOM 720 C CA . ILE A 1 101 ? 1.794 6.820 -7.557 1.00 94.31 101 ILE A CA 1
ATOM 721 C C . ILE A 1 101 ? 0.953 6.286 -8.714 1.00 94.31 101 ILE A C 1
ATOM 723 O O . ILE A 1 101 ? 0.026 6.957 -9.162 1.00 94.31 101 ILE A O 1
ATOM 727 N N . GLU A 1 102 ? 1.282 5.082 -9.172 1.00 95.06 102 GLU A N 1
ATOM 728 C CA . GLU A 1 102 ? 0.587 4.371 -10.242 1.00 95.06 102 GLU A CA 1
ATOM 729 C C . GLU A 1 102 ? 0.181 2.969 -9.771 1.00 95.06 102 GLU A C 1
ATOM 731 O O . GLU A 1 102 ? 1.005 2.202 -9.261 1.00 95.06 102 GLU A O 1
ATOM 736 N N . PHE A 1 103 ? -1.088 2.626 -9.993 1.00 94.06 103 PHE A N 1
ATOM 737 C CA . PHE A 1 103 ? -1.621 1.277 -9.825 1.00 94.06 103 PHE A CA 1
ATOM 738 C C . PHE A 1 103 ? -2.113 0.758 -11.180 1.00 94.06 103 PHE A C 1
ATOM 740 O O . PHE A 1 103 ? -2.905 1.411 -11.866 1.00 94.06 103 PHE A O 1
ATOM 747 N N . ARG A 1 104 ? -1.628 -0.419 -11.587 1.00 93.38 104 ARG A N 1
ATOM 748 C CA . ARG A 1 104 ? -1.953 -1.046 -12.887 1.00 93.38 104 ARG A CA 1
ATOM 749 C C . ARG A 1 104 ? -3.077 -2.085 -12.799 1.00 93.38 104 ARG A C 1
ATOM 751 O O . ARG A 1 104 ? -3.535 -2.594 -13.820 1.00 93.38 104 ARG A O 1
ATOM 758 N N . GLY A 1 105 ? -3.536 -2.364 -11.588 1.00 92.12 105 GLY A N 1
ATOM 759 C CA . GLY A 1 105 ? -4.652 -3.230 -11.245 1.00 92.12 105 GLY A CA 1
ATOM 760 C C . GLY A 1 105 ? -5.586 -2.548 -10.247 1.00 9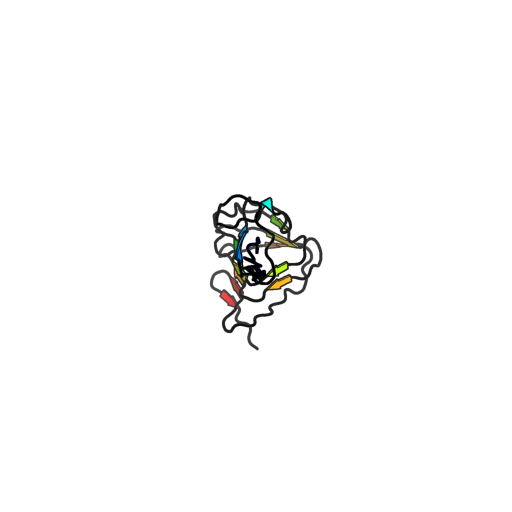2.12 105 GLY A C 1
ATOM 761 O O . GLY A 1 105 ? -5.750 -1.327 -10.252 1.00 92.12 105 GLY A O 1
ATOM 762 N N . SER A 1 106 ? -6.223 -3.346 -9.398 1.00 92.00 106 SER A N 1
ATOM 763 C CA . SER A 1 106 ? -7.243 -2.870 -8.467 1.00 92.00 106 SER A CA 1
ATOM 764 C C . SER A 1 106 ? -6.673 -2.212 -7.206 1.00 92.00 106 SER A C 1
ATOM 766 O O . SER A 1 106 ? -5.595 -2.555 -6.717 1.00 92.00 106 SER A O 1
ATOM 768 N N . ILE A 1 107 ? -7.464 -1.299 -6.638 1.00 92.44 107 ILE A N 1
ATOM 769 C CA . ILE A 1 107 ? -7.299 -0.793 -5.271 1.00 92.44 107 ILE A CA 1
ATOM 770 C C . ILE A 1 107 ? -8.453 -1.357 -4.445 1.00 92.44 107 ILE A C 1
ATOM 772 O O . ILE A 1 107 ? -9.618 -1.060 -4.723 1.00 92.44 107 ILE A O 1
ATOM 776 N N . VAL A 1 108 ? -8.146 -2.134 -3.410 1.00 93.19 108 VAL A N 1
ATOM 777 C CA . VAL A 1 108 ? -9.149 -2.726 -2.518 1.00 93.19 108 VAL A CA 1
ATOM 778 C C . VAL A 1 108 ? -8.925 -2.220 -1.098 1.00 93.19 108 VAL A C 1
ATOM 780 O O . VAL A 1 108 ? -7.895 -2.470 -0.481 1.00 93.19 108 VAL A O 1
ATOM 783 N N . GLY A 1 109 ? -9.896 -1.475 -0.579 1.00 91.94 109 GLY A N 1
ATOM 784 C CA . GLY A 1 109 ? -9.821 -0.809 0.709 1.00 91.94 109 GLY A CA 1
ATOM 785 C C . GLY A 1 109 ? -10.573 -1.504 1.836 1.00 91.94 109 GLY A C 1
ATOM 786 O O . GLY A 1 109 ? -11.537 -2.241 1.616 1.00 91.94 109 GLY A O 1
ATOM 787 N N . ASN A 1 110 ? -10.139 -1.237 3.069 1.00 90.19 110 ASN A N 1
ATOM 788 C CA . ASN A 1 110 ? -10.773 -1.767 4.273 1.00 90.19 110 ASN A CA 1
ATOM 789 C C . ASN A 1 110 ? -12.164 -1.180 4.539 1.00 90.19 110 ASN A C 1
ATOM 791 O O . ASN A 1 110 ? -12.545 -0.112 4.066 1.00 90.19 110 ASN A O 1
ATOM 795 N N . VAL A 1 111 ? -12.923 -1.896 5.368 1.00 86.69 111 VAL A N 1
ATOM 796 C CA . VAL A 1 111 ? -14.254 -1.469 5.830 1.00 86.69 111 VAL A CA 1
ATOM 797 C C . VAL A 1 111 ? -14.191 -0.384 6.909 1.00 86.69 111 VAL A C 1
ATOM 799 O O . VAL A 1 111 ? -15.149 0.361 7.087 1.00 86.69 111 VAL A O 1
ATOM 802 N N . SER A 1 112 ? -13.070 -0.291 7.627 1.00 86.81 112 SER A N 1
ATOM 803 C CA . SER A 1 112 ? -12.895 0.629 8.759 1.00 86.81 112 SER A CA 1
ATOM 804 C C . SER A 1 112 ? -12.443 2.032 8.344 1.00 86.81 112 SER A C 1
ATOM 806 O O . SER A 1 112 ? -12.398 2.928 9.186 1.00 86.81 112 SER A O 1
ATOM 808 N N . GLY A 1 113 ? -12.135 2.228 7.060 1.00 84.12 113 GLY A N 1
ATOM 809 C CA . GLY A 1 113 ? -11.606 3.468 6.506 1.00 84.12 113 GLY A CA 1
ATOM 810 C C . GLY A 1 113 ? -10.099 3.622 6.714 1.00 84.12 113 GLY A C 1
ATOM 811 O O . GLY A 1 113 ? -9.515 3.101 7.667 1.00 84.12 113 GLY A O 1
ATOM 812 N N . VAL A 1 114 ? -9.471 4.374 5.812 1.00 87.81 114 VAL A N 1
ATOM 813 C CA . VAL A 1 114 ? -8.071 4.806 5.899 1.00 87.81 114 VAL A CA 1
ATOM 814 C C . VAL A 1 114 ? -8.031 6.320 5.776 1.00 87.81 114 VAL A C 1
ATOM 816 O O . VAL A 1 114 ? -8.744 6.902 4.957 1.00 87.81 114 VAL A O 1
ATOM 819 N N . THR A 1 115 ? -7.206 6.959 6.599 1.00 90.25 115 THR A N 1
ATOM 820 C CA . THR A 1 115 ? -6.963 8.399 6.504 1.00 90.25 115 THR A CA 1
ATOM 821 C C . THR A 1 115 ? -5.782 8.640 5.573 1.00 90.25 115 THR A C 1
ATOM 823 O O . THR A 1 115 ? -4.712 8.073 5.771 1.00 90.25 115 THR A O 1
ATOM 826 N N . PHE A 1 116 ? -5.960 9.507 4.583 1.00 90.94 116 PHE A N 1
ATOM 827 C CA . PHE A 1 116 ? -4.886 9.945 3.694 1.00 90.94 116 PHE A CA 1
ATOM 828 C C . PHE A 1 116 ? -4.388 11.321 4.154 1.00 90.94 116 PHE A C 1
ATOM 830 O O . PHE A 1 116 ? -5.178 12.263 4.243 1.00 90.94 116 PHE A O 1
ATOM 837 N N . THR A 1 117 ? -3.099 11.444 4.474 1.00 93.31 117 THR A N 1
ATOM 838 C CA . THR A 1 117 ? -2.472 12.690 4.961 1.00 93.31 117 THR A CA 1
ATOM 839 C C . THR A 1 117 ? -1.271 13.098 4.114 1.00 93.31 117 THR A C 1
ATOM 841 O O . THR A 1 117 ? -0.761 12.310 3.320 1.00 93.31 117 THR A O 1
ATOM 844 N N . GLY A 1 118 ? -0.829 14.348 4.256 1.00 92.81 118 GLY A N 1
ATOM 845 C CA . GLY A 1 118 ? 0.328 14.873 3.532 1.00 92.81 118 GLY A CA 1
ATOM 846 C C . GLY A 1 118 ? -0.027 15.500 2.181 1.00 92.81 118 GLY A C 1
ATOM 847 O O . GLY A 1 118 ? -1.127 16.018 1.984 1.00 92.81 118 GLY A O 1
ATOM 848 N N . THR A 1 119 ? 0.937 15.493 1.264 1.00 91.75 119 THR A N 1
ATOM 849 C CA . THR A 1 119 ? 0.848 16.094 -0.070 1.00 91.75 119 THR A CA 1
ATOM 850 C C . THR A 1 119 ? 0.753 14.995 -1.123 1.00 91.75 119 THR A C 1
ATOM 852 O O . THR A 1 119 ? 1.745 14.336 -1.437 1.00 91.75 119 THR A O 1
ATOM 855 N N . TRP A 1 120 ? -0.445 14.800 -1.671 1.00 89.00 120 TRP A N 1
ATOM 856 C CA . TRP A 1 120 ? -0.716 13.730 -2.628 1.00 89.00 120 TRP A CA 1
ATOM 857 C C . TRP A 1 120 ? -0.560 14.195 -4.081 1.00 89.00 120 TRP A C 1
ATOM 859 O O . TRP A 1 120 ? -1.005 15.298 -4.417 1.00 89.00 120 TRP A O 1
ATOM 869 N N . PRO A 1 121 ? 0.047 13.370 -4.950 1.00 87.38 121 PRO A N 1
ATOM 870 C CA . PRO A 1 121 ? -0.040 13.544 -6.397 1.00 87.38 121 PRO A CA 1
ATOM 871 C C . PRO A 1 121 ? -1.455 13.206 -6.902 1.00 87.38 121 PRO A C 1
ATOM 873 O O . PRO A 1 121 ? -2.335 12.789 -6.145 1.00 87.38 121 PRO A O 1
ATOM 876 N N . ILE A 1 122 ? -1.640 13.288 -8.219 1.00 88.69 122 ILE A N 1
ATOM 877 C CA . ILE A 1 122 ? -2.652 12.461 -8.882 1.00 88.69 122 ILE A CA 1
ATOM 878 C C . ILE A 1 122 ? -2.225 10.994 -8.719 1.00 88.69 122 ILE A C 1
ATOM 880 O O . ILE A 1 122 ? -1.058 10.669 -8.929 1.00 88.69 122 ILE A O 1
ATOM 884 N N . ILE A 1 123 ? -3.157 10.132 -8.308 1.00 89.06 123 ILE A N 1
ATOM 885 C CA . ILE A 1 123 ? -2.965 8.679 -8.325 1.00 89.06 123 ILE A CA 1
ATOM 886 C C . ILE A 1 123 ? -3.396 8.189 -9.705 1.00 89.06 123 ILE A C 1
ATOM 888 O O . ILE A 1 123 ? -4.574 8.295 -10.055 1.00 89.06 123 ILE A O 1
ATOM 892 N N . ASP A 1 124 ? -2.447 7.674 -10.478 1.00 91.25 124 ASP A N 1
ATOM 893 C CA . ASP A 1 124 ? -2.695 7.167 -11.820 1.00 91.25 124 ASP A CA 1
ATOM 894 C C . ASP A 1 124 ? -3.193 5.718 -11.762 1.00 91.25 124 ASP A C 1
ATOM 896 O O . ASP A 1 124 ? -2.559 4.834 -11.186 1.00 91.25 124 ASP A O 1
ATOM 900 N N . MET A 1 125 ? -4.346 5.472 -12.383 1.00 88.88 125 MET A N 1
ATOM 901 C CA . MET A 1 125 ? -4.907 4.134 -12.569 1.00 88.88 125 MET A CA 1
ATOM 902 C C . MET A 1 125 ? -4.688 3.722 -14.023 1.00 88.88 125 MET A C 1
ATOM 904 O O . MET A 1 125 ? -5.431 4.149 -14.906 1.00 88.88 125 MET A O 1
ATOM 908 N N . ASN A 1 126 ? -3.660 2.916 -14.281 1.00 88.62 126 ASN A N 1
ATOM 909 C CA . ASN A 1 126 ? -3.245 2.527 -15.631 1.00 88.62 126 ASN A CA 1
ATOM 910 C C . ASN A 1 126 ? -3.543 1.046 -15.885 1.00 88.62 126 ASN A C 1
ATOM 912 O O . ASN A 1 126 ? -2.648 0.215 -16.074 1.00 88.62 126 ASN A O 1
ATOM 916 N N . THR A 1 127 ? -4.827 0.704 -15.806 1.00 81.19 127 THR A N 1
ATOM 917 C CA . THR A 1 127 ? -5.276 -0.683 -15.877 1.00 81.19 127 THR A CA 1
ATOM 918 C C . THR A 1 127 ? -5.265 -1.191 -17.315 1.00 81.19 127 THR A C 1
ATOM 920 O O . THR A 1 127 ? -5.719 -0.525 -18.244 1.00 81.19 127 THR A O 1
ATOM 923 N N . THR A 1 128 ? -4.710 -2.387 -17.524 1.00 77.19 128 THR A N 1
ATOM 924 C CA . THR A 1 128 ? -4.640 -3.016 -18.862 1.00 77.19 128 THR A CA 1
ATOM 925 C C . THR A 1 128 ? -5.584 -4.208 -19.011 1.00 77.19 128 THR A C 1
ATOM 927 O O . THR A 1 128 ? -5.788 -4.705 -20.120 1.00 77.19 128 THR A O 1
ATOM 930 N N . LEU A 1 129 ? -6.189 -4.646 -17.903 1.00 76.88 129 LEU A N 1
ATOM 931 C CA . LEU A 1 129 ? -7.134 -5.754 -17.835 1.00 76.88 129 LEU A CA 1
ATOM 932 C C . LEU A 1 129 ? -8.553 -5.234 -17.579 1.00 76.88 129 LEU A C 1
ATOM 934 O O . LEU A 1 129 ? -8.768 -4.222 -16.916 1.00 76.88 129 LEU A O 1
ATOM 938 N N . THR A 1 130 ? -9.545 -5.930 -18.132 1.00 79.94 130 THR A N 1
ATOM 939 C CA . THR A 1 130 ? -10.958 -5.602 -17.905 1.00 79.94 130 THR A CA 1
ATOM 940 C C . THR A 1 130 ? -11.385 -6.041 -16.505 1.00 79.94 130 THR A C 1
ATOM 942 O O . THR A 1 130 ? -11.113 -7.172 -16.115 1.00 79.94 130 THR A O 1
ATOM 945 N N . GLY A 1 131 ? -12.121 -5.186 -15.790 1.00 79.06 131 GLY A N 1
ATOM 946 C CA . GLY A 1 131 ? -12.707 -5.516 -14.483 1.00 79.06 131 GLY A CA 1
ATOM 947 C C . GLY A 1 131 ? -11.927 -5.002 -13.272 1.00 79.06 131 GLY A C 1
ATOM 948 O O . GLY A 1 131 ? -12.403 -5.161 -12.151 1.00 79.06 131 GLY A O 1
ATOM 949 N N . GLU A 1 132 ? -10.785 -4.346 -13.485 1.00 86.75 132 GLU A N 1
ATOM 950 C CA . GLU A 1 132 ? -10.064 -3.655 -12.415 1.00 86.75 132 GLU A CA 1
ATOM 951 C C . GLU A 1 132 ? -10.888 -2.484 -11.863 1.00 86.75 132 GLU A C 1
ATOM 953 O O . GLU A 1 132 ? -11.582 -1.782 -12.605 1.00 86.75 132 GLU A O 1
ATOM 958 N N . SER A 1 133 ? -10.838 -2.282 -10.548 1.00 85.75 133 SER A N 1
ATOM 959 C CA . SER A 1 133 ? -11.710 -1.322 -9.869 1.00 85.75 133 SER A CA 1
ATOM 960 C C . SER A 1 133 ? -11.057 -0.694 -8.643 1.00 85.75 133 SER A C 1
ATOM 962 O O . SER A 1 133 ? -10.050 -1.175 -8.124 1.00 85.75 133 SER A O 1
ATOM 964 N N . ILE A 1 134 ? -11.674 0.381 -8.152 1.00 86.88 134 ILE A N 1
ATOM 965 C CA . ILE A 1 134 ? -11.414 0.906 -6.815 1.00 86.88 134 ILE A CA 1
ATOM 966 C C . ILE A 1 134 ? -12.600 0.494 -5.946 1.00 86.88 134 ILE A C 1
ATOM 968 O O . ILE A 1 134 ? -13.722 0.949 -6.162 1.00 86.88 134 ILE A O 1
ATOM 972 N N . THR A 1 135 ? -12.368 -0.367 -4.962 1.00 86.75 135 THR A N 1
ATOM 973 C CA . THR A 1 135 ? -13.411 -0.845 -4.048 1.00 86.75 135 THR A CA 1
ATOM 974 C C . THR A 1 135 ? -13.061 -0.456 -2.623 1.00 86.75 135 THR A C 1
ATOM 976 O O . THR A 1 135 ? -11.940 -0.667 -2.190 1.00 86.75 135 THR A O 1
ATOM 979 N N . SER A 1 136 ? -14.007 0.087 -1.859 1.00 74.88 136 SER A N 1
ATOM 980 C CA . SER A 1 136 ? -13.834 0.321 -0.418 1.00 74.88 136 SER A CA 1
ATOM 981 C C . SER A 1 136 ? -15.151 0.087 0.310 1.00 74.88 136 SER A C 1
ATOM 983 O O . SER A 1 136 ? -16.193 0.586 -0.119 1.00 74.88 136 SER A O 1
ATOM 985 N N . GLY A 1 137 ? -15.136 -0.715 1.380 1.00 65.44 137 GLY A N 1
ATOM 986 C CA . GLY A 1 137 ? -16.323 -0.946 2.214 1.00 65.44 137 GLY A CA 1
ATOM 987 C C . GLY A 1 137 ? -17.557 -1.485 1.471 1.00 65.44 137 GLY A C 1
ATOM 988 O O . GLY A 1 137 ? -18.680 -1.219 1.890 1.00 65.44 137 GLY A O 1
ATOM 989 N N . GLY A 1 138 ? -17.377 -2.185 0.343 1.00 55.88 138 GLY A N 1
ATOM 990 C CA . GLY A 1 138 ? -18.475 -2.656 -0.515 1.00 55.88 138 GLY A CA 1
ATOM 991 C C . GLY A 1 138 ? -19.041 -1.611 -1.490 1.00 55.88 138 GLY A C 1
ATOM 992 O O . GLY A 1 138 ? -19.951 -1.928 -2.251 1.00 55.88 138 GLY A O 1
ATOM 993 N N . THR A 1 139 ? -18.496 -0.391 -1.517 1.00 54.84 139 THR A N 1
ATOM 994 C CA . THR A 1 139 ? -18.752 0.583 -2.587 1.00 54.84 139 THR A CA 1
ATOM 995 C C . THR A 1 139 ? -17.706 0.384 -3.679 1.00 54.84 139 THR A C 1
ATOM 997 O O . THR A 1 139 ? -16.517 0.612 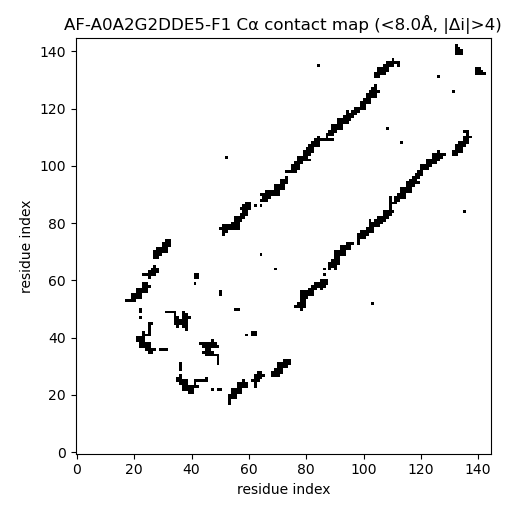-3.454 1.00 54.84 139 THR A O 1
ATOM 1000 N N . ILE A 1 140 ? -18.151 -0.071 -4.851 1.00 54.22 140 ILE A N 1
ATOM 1001 C CA . ILE A 1 140 ? -17.315 -0.205 -6.045 1.00 54.22 140 ILE A CA 1
ATOM 1002 C C . ILE A 1 140 ? -17.401 1.114 -6.815 1.00 54.22 140 ILE A C 1
ATOM 1004 O O . ILE A 1 140 ? -18.461 1.470 -7.331 1.00 54.22 140 ILE A O 1
ATOM 1008 N N . TRP A 1 141 ? -16.288 1.831 -6.908 1.00 53.84 141 TRP A N 1
ATOM 1009 C CA . TRP A 1 141 ? -16.132 2.943 -7.835 1.00 53.84 141 TRP A CA 1
ATOM 1010 C C . TRP A 1 141 ? -15.674 2.358 -9.169 1.00 53.84 141 TRP A C 1
ATOM 1012 O O . TRP A 1 141 ? -14.491 2.096 -9.390 1.00 53.84 141 TRP A O 1
ATOM 1022 N N . VAL A 1 142 ? -16.641 2.079 -10.043 1.00 48.66 142 VAL A N 1
ATOM 1023 C CA . VAL A 1 142 ? -16.360 1.648 -11.415 1.00 48.66 142 VAL A CA 1
ATOM 1024 C C . VAL A 1 142 ? -16.029 2.896 -12.227 1.00 48.66 142 VAL A C 1
ATOM 1026 O O . VAL A 1 142 ? -16.847 3.813 -12.312 1.00 48.66 142 VAL A O 1
ATOM 1029 N N . GLN A 1 143 ? -14.830 2.946 -12.805 1.00 43.28 143 GLN A N 1
ATOM 1030 C CA . GLN A 1 143 ? -14.461 4.015 -13.726 1.00 43.28 143 GLN A CA 1
ATOM 1031 C C . GLN A 1 143 ? -15.319 3.862 -14.994 1.00 43.28 143 GLN A C 1
ATOM 1033 O O . GLN A 1 143 ? -15.240 2.852 -15.692 1.00 43.28 143 GLN A O 1
ATOM 1038 N N . GLY A 1 144 ? -16.207 4.823 -15.249 1.00 44.31 144 GLY A N 1
ATOM 1039 C CA . GLY A 1 144 ? -16.905 4.925 -16.528 1.00 44.31 144 GLY A CA 1
ATOM 1040 C C . GLY A 1 144 ? -15.997 5.633 -17.526 1.00 44.31 144 GLY A C 1
ATOM 1041 O O . GLY A 1 144 ? -15.576 6.754 -17.246 1.00 44.31 144 GLY A O 1
ATOM 1042 N N . PHE A 1 145 ? -15.680 4.967 -18.637 1.00 48.69 145 PHE A N 1
ATOM 1043 C CA . PHE A 1 145 ? -15.008 5.572 -19.790 1.00 48.69 145 PHE A CA 1
ATOM 1044 C C . PHE A 1 145 ? -15.939 6.539 -20.531 1.00 48.69 145 PHE A C 1
ATOM 1046 O O . PHE A 1 145 ? -17.147 6.216 -20.645 1.00 48.69 145 PHE A O 1
#